Protein AF-A0A353HRH3-F1 (afdb_monomer_lite)

Secondary structure (DSSP, 8-state):
-PPPPPHHHHHHH-GGGGGG--HHHHHHHHHHHHHTT-HHHHHHHHHHTT-GGGS-HHHHHHHHHHHHHHHHHHHHHHHHHHHHHHHHHHTTPPP---HHHHHHHHT-

Radius of gyration: 18.02 Å; chains: 1; bounding box: 36×23×62 Å

Foldseek 3Di:
DDDDDQLQVCCVVPVVCQLVDDPVSLVRNLVVCVVVLCLLVSLVSCVVVVCLVSHDPVSNVSSVVSVVVVVVVLVVLVVVLVVVCVVVVVVVHDDDDDDPSVCSVVVD

pLDDT: mean 93.84, std 6.93, range [45.84, 97.88]

Sequence (108 aa):
MTAPLPSLLRALREPGAMARFDEREWDLLLRQALAANLAATLGLLAEEAGILAALPQRVQRRLGWARTVWERHLRAVAFELKQIKLALAEAGVPLILLKGGAYASAGL

Structure (mmCIF, N/CA/C/O backbone):
data_AF-A0A353HRH3-F1
#
_entry.id   AF-A0A353HRH3-F1
#
loop_
_atom_site.group_PDB
_atom_site.id
_atom_site.type_symbol
_atom_site.label_atom_id
_atom_site.label_alt_id
_atom_site.label_comp_id
_atom_site.label_asym_id
_atom_site.label_entity_id
_atom_site.label_seq_id
_atom_site.pdbx_PDB_ins_code
_atom_site.Cartn_x
_atom_site.Cartn_y
_atom_site.Cartn_z
_atom_site.occupancy
_atom_site.B_iso_or_equiv
_atom_site.auth_seq_id
_atom_site.auth_comp_id
_atom_site.auth_asym_id
_atom_site.auth_atom_id
_atom_site.pdbx_PDB_model_num
ATOM 1 N N . MET A 1 1 ? -10.059 9.299 -32.667 1.00 45.84 1 MET A N 1
ATOM 2 C CA . MET A 1 1 ? -8.802 8.731 -32.131 1.00 45.84 1 MET A CA 1
ATOM 3 C C . MET A 1 1 ? -8.845 8.872 -30.619 1.00 45.84 1 MET A C 1
ATOM 5 O O . MET A 1 1 ? -8.847 9.994 -30.134 1.00 45.84 1 MET A O 1
ATOM 9 N N . THR A 1 2 ? -8.998 7.779 -29.875 1.00 60.28 2 THR A N 1
ATOM 10 C CA . THR A 1 2 ? -8.948 7.795 -28.404 1.00 60.28 2 THR A CA 1
ATOM 11 C C . THR A 1 2 ? -7.513 8.066 -27.960 1.00 60.28 2 THR A C 1
ATOM 13 O O . THR A 1 2 ? -6.590 7.398 -28.421 1.00 60.28 2 THR A O 1
ATOM 16 N N . ALA A 1 3 ? -7.310 9.070 -27.105 1.00 69.75 3 ALA A N 1
ATOM 17 C CA . ALA A 1 3 ? -5.994 9.348 -26.538 1.00 69.75 3 ALA A CA 1
ATOM 18 C C . ALA A 1 3 ? -5.494 8.128 -25.734 1.00 69.75 3 ALA A C 1
ATOM 20 O O . ALA A 1 3 ? -6.312 7.436 -25.115 1.00 69.75 3 ALA A O 1
ATOM 21 N N . PRO A 1 4 ? -4.179 7.843 -25.729 1.00 75.88 4 PRO A N 1
ATOM 22 C CA . PRO A 1 4 ? -3.638 6.760 -24.921 1.00 75.88 4 PRO A CA 1
ATOM 23 C C . PRO A 1 4 ? -3.928 7.012 -23.437 1.00 75.88 4 PRO A C 1
ATOM 25 O O . PRO A 1 4 ? -3.876 8.147 -22.960 1.00 75.88 4 PRO A O 1
ATOM 28 N N . LEU A 1 5 ? -4.240 5.940 -22.704 1.00 83.06 5 LEU A N 1
ATOM 29 C CA . LEU A 1 5 ? -4.494 6.019 -21.267 1.00 83.06 5 LEU A CA 1
ATOM 30 C C . LEU A 1 5 ? -3.267 6.599 -20.530 1.00 83.06 5 LEU A C 1
ATOM 32 O O . LEU A 1 5 ? -2.139 6.208 -20.848 1.00 83.06 5 LEU A O 1
ATOM 36 N N . PRO A 1 6 ? -3.467 7.465 -19.517 1.00 89.38 6 PRO A N 1
ATOM 37 C CA . PRO A 1 6 ? -2.397 7.931 -18.635 1.00 89.38 6 PRO A CA 1
ATOM 38 C C . PRO A 1 6 ? -1.575 6.773 -18.049 1.00 89.38 6 PRO A C 1
ATOM 40 O O . PRO A 1 6 ? -2.127 5.707 -17.759 1.00 89.38 6 PRO A O 1
ATOM 43 N N . SER A 1 7 ? -0.272 6.983 -17.831 1.00 91.88 7 SER A N 1
ATOM 44 C CA . SER A 1 7 ? 0.658 5.940 -17.361 1.00 91.88 7 SER A CA 1
ATOM 45 C C . SER A 1 7 ? 0.217 5.299 -16.043 1.00 91.88 7 SER A C 1
ATOM 47 O O . SER A 1 7 ? 0.290 4.079 -15.918 1.00 91.88 7 SER A O 1
ATOM 49 N N . LEU A 1 8 ? -0.336 6.079 -15.105 1.00 94.69 8 LEU A N 1
ATOM 50 C CA . LEU A 1 8 ? -0.916 5.551 -13.866 1.00 94.69 8 LEU A CA 1
ATOM 51 C C . LEU A 1 8 ? -2.085 4.591 -14.119 1.00 94.69 8 LEU A C 1
ATOM 53 O O . LEU A 1 8 ? -2.104 3.496 -13.569 1.00 94.69 8 LEU A O 1
ATOM 57 N N . LEU A 1 9 ? -3.038 4.957 -14.981 1.00 94.38 9 LEU A N 1
ATOM 58 C CA . LEU A 1 9 ? -4.178 4.084 -15.283 1.00 94.38 9 LEU A CA 1
ATOM 59 C C . LEU A 1 9 ? -3.742 2.819 -16.028 1.00 94.38 9 LEU A C 1
ATOM 61 O O . LEU A 1 9 ? -4.289 1.747 -15.784 1.00 94.38 9 LEU A O 1
ATOM 65 N N . ARG A 1 10 ? -2.733 2.920 -16.902 1.00 94.56 10 ARG A N 1
ATOM 66 C CA . ARG A 1 10 ? -2.125 1.748 -17.549 1.00 94.56 10 ARG A CA 1
ATOM 67 C C . ARG A 1 10 ? -1.478 0.820 -16.526 1.00 94.56 10 ARG A C 1
ATOM 69 O O . ARG A 1 10 ? -1.759 -0.369 -16.566 1.00 94.56 10 ARG A O 1
ATOM 76 N N . ALA A 1 11 ? -0.682 1.360 -15.605 1.00 95.94 11 ALA A N 1
ATOM 77 C CA . ALA A 1 11 ? -0.009 0.582 -14.567 1.00 95.94 11 ALA A CA 1
ATOM 78 C C . ALA A 1 11 ? -0.994 -0.109 -13.609 1.00 95.94 11 ALA A C 1
ATOM 80 O O . ALA A 1 11 ? -0.763 -1.245 -13.217 1.00 95.94 11 ALA A O 1
ATOM 81 N N . LEU A 1 12 ? -2.111 0.542 -13.265 1.00 95.94 12 LEU A N 1
ATOM 82 C CA . LEU A 1 12 ? -3.146 -0.054 -12.412 1.00 95.94 12 LEU A CA 1
ATOM 83 C C . LEU A 1 12 ? -3.972 -1.124 -13.137 1.00 95.94 12 LEU A C 1
ATOM 85 O O . LEU A 1 12 ? -4.378 -2.103 -12.522 1.00 95.94 12 LEU A O 1
ATOM 89 N N . ARG A 1 13 ? -4.240 -0.943 -14.437 1.00 95.75 13 ARG A N 1
ATOM 90 C CA . ARG A 1 13 ? -5.051 -1.884 -15.226 1.00 95.75 13 ARG A CA 1
ATOM 91 C C . ARG A 1 1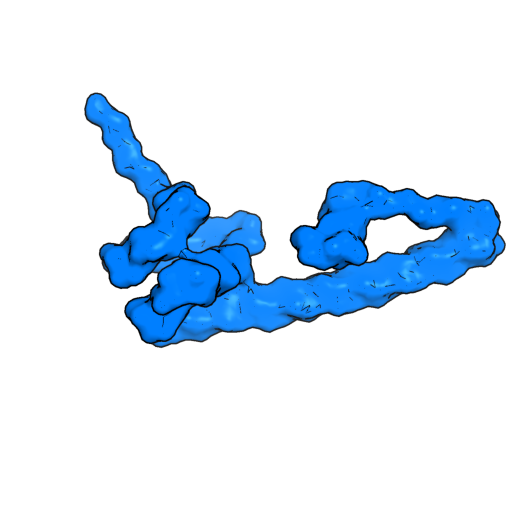3 ? -4.256 -3.096 -15.711 1.00 95.75 13 ARG A C 1
ATOM 93 O O . ARG A 1 13 ? -4.805 -4.185 -15.808 1.00 95.75 13 ARG A O 1
ATOM 100 N N . GLU A 1 14 ? -2.990 -2.893 -16.061 1.00 96.06 14 GLU A N 1
ATOM 101 C CA . GLU A 1 14 ? -2.078 -3.922 -16.560 1.00 96.06 14 GLU A CA 1
ATOM 102 C C . GLU A 1 14 ? -0.696 -3.711 -15.916 1.00 96.06 14 GLU A C 1
ATOM 104 O O . GLU A 1 14 ? 0.181 -3.092 -16.527 1.00 96.06 14 GLU A O 1
ATOM 109 N N . PRO A 1 15 ? -0.467 -4.211 -14.685 1.00 97.00 15 PRO A N 1
ATOM 110 C CA . PRO A 1 15 ? 0.794 -4.000 -13.970 1.00 97.00 15 PRO A CA 1
ATOM 111 C C . PRO A 1 15 ? 2.029 -4.428 -14.766 1.00 97.00 15 PRO A C 1
ATOM 113 O O . PRO A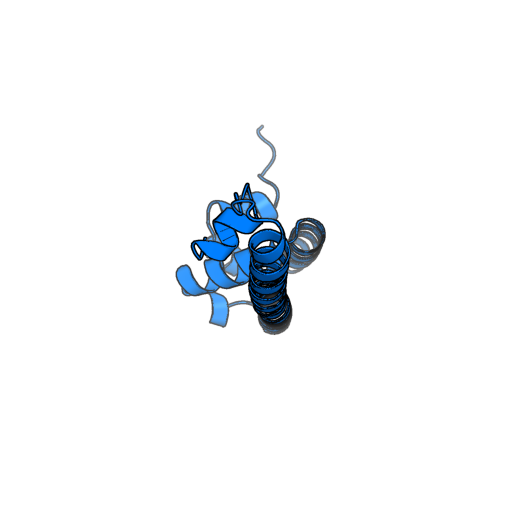 1 15 ? 3.032 -3.717 -14.774 1.00 97.00 15 PRO A O 1
ATOM 116 N N . GLY A 1 16 ? 1.925 -5.517 -15.538 1.00 96.56 16 GLY A N 1
ATOM 117 C CA . GLY A 1 16 ? 2.970 -5.995 -16.451 1.00 96.56 16 GLY A CA 1
ATOM 118 C C . GLY A 1 16 ? 3.452 -4.952 -17.471 1.00 96.56 16 GLY A C 1
ATOM 119 O O . GLY A 1 16 ? 4.596 -5.000 -17.921 1.00 96.56 16 GLY A O 1
ATOM 120 N N . ALA A 1 17 ? 2.624 -3.958 -17.816 1.00 95.38 17 ALA A N 1
ATOM 121 C CA . ALA A 1 17 ? 3.014 -2.881 -18.720 1.00 95.38 17 ALA A CA 1
ATOM 122 C C . ALA A 1 17 ? 4.133 -1.996 -18.154 1.00 95.38 17 ALA A C 1
ATOM 124 O O . ALA A 1 17 ? 4.895 -1.443 -18.946 1.00 95.38 17 ALA A O 1
ATOM 125 N N . MET A 1 18 ? 4.284 -1.909 -16.825 1.00 96.81 18 MET A N 1
ATOM 126 C CA . MET A 1 18 ? 5.342 -1.121 -16.181 1.00 96.81 18 MET A CA 1
ATOM 127 C C . MET A 1 18 ? 6.751 -1.560 -16.609 1.00 96.81 18 MET A C 1
ATOM 129 O O . MET A 1 18 ? 7.642 -0.722 -16.719 1.00 96.81 18 MET A O 1
ATOM 133 N N . ALA A 1 19 ? 6.957 -2.844 -16.925 1.00 95.81 19 ALA A N 1
ATOM 134 C CA . ALA A 1 19 ? 8.247 -3.351 -17.405 1.00 95.81 19 ALA A CA 1
ATOM 135 C C . ALA A 1 19 ? 8.678 -2.747 -18.758 1.00 95.81 19 ALA A C 1
ATOM 137 O O . ALA A 1 19 ? 9.852 -2.797 -19.111 1.00 95.81 19 ALA A O 1
ATOM 138 N N . ARG A 1 20 ? 7.732 -2.173 -19.513 1.00 94.50 20 ARG A N 1
ATOM 139 C CA . ARG A 1 20 ? 7.956 -1.556 -20.829 1.00 94.50 20 ARG A CA 1
ATOM 140 C C . ARG A 1 20 ? 8.013 -0.027 -20.774 1.00 94.50 20 ARG A C 1
ATOM 142 O O . ARG A 1 20 ? 8.149 0.589 -21.825 1.00 94.50 20 ARG A O 1
ATOM 149 N N . PHE A 1 21 ? 7.853 0.579 -19.595 1.00 95.69 21 PHE A N 1
ATOM 150 C CA . PHE A 1 21 ? 7.805 2.035 -19.471 1.00 95.69 21 PHE A CA 1
ATOM 151 C C . PHE A 1 21 ? 9.181 2.652 -19.713 1.00 95.69 21 PHE A C 1
ATOM 153 O O . PHE A 1 21 ? 10.179 2.204 -19.141 1.00 95.69 21 PHE A O 1
ATOM 160 N N . ASP A 1 22 ? 9.212 3.709 -20.520 1.00 94.75 22 ASP A N 1
ATOM 161 C CA . ASP A 1 22 ? 10.410 4.519 -20.714 1.00 94.75 22 ASP A CA 1
ATOM 162 C C . ASP A 1 22 ? 10.679 5.455 -19.516 1.00 94.75 22 ASP A C 1
ATOM 164 O O . ASP A 1 22 ? 9.954 5.487 -18.515 1.00 94.75 22 ASP A O 1
ATOM 168 N N . GLU A 1 23 ? 11.762 6.232 -19.586 1.00 93.88 23 GLU A N 1
ATOM 169 C CA . GLU A 1 23 ? 12.141 7.133 -18.494 1.00 93.88 23 GLU A CA 1
ATOM 170 C C . GLU A 1 23 ? 11.106 8.228 -18.215 1.00 93.88 23 GLU A C 1
ATOM 172 O O . GLU A 1 23 ? 10.900 8.592 -17.054 1.00 93.88 23 GLU A O 1
ATOM 177 N N . ARG A 1 24 ? 10.443 8.735 -19.259 1.00 93.50 24 ARG A N 1
ATOM 178 C CA . ARG A 1 24 ? 9.450 9.808 -19.161 1.00 93.50 24 ARG A CA 1
ATOM 179 C C . ARG A 1 24 ? 8.147 9.283 -18.568 1.00 93.50 24 ARG A C 1
ATOM 181 O O . ARG A 1 24 ? 7.529 9.959 -17.744 1.00 93.50 24 ARG A O 1
ATOM 188 N N . GLU A 1 25 ? 7.736 8.084 -18.963 1.00 95.50 25 GLU A N 1
ATOM 189 C CA . GLU A 1 25 ? 6.588 7.384 -18.399 1.00 95.50 25 GLU A CA 1
ATOM 190 C C . GLU A 1 25 ? 6.811 7.070 -16.919 1.00 95.50 25 GLU A C 1
ATOM 192 O O . GLU A 1 25 ? 5.905 7.303 -16.117 1.00 95.50 25 GLU A O 1
ATOM 197 N N . TRP A 1 26 ? 8.014 6.621 -16.541 1.00 95.81 26 TRP A N 1
ATOM 198 C CA . TRP A 1 26 ? 8.382 6.394 -15.141 1.00 95.81 26 TRP A CA 1
ATOM 199 C C . TRP A 1 26 ? 8.391 7.673 -14.308 1.00 95.81 26 TRP A C 1
ATOM 201 O O . TRP A 1 26 ? 7.863 7.672 -13.195 1.00 95.81 26 TRP A O 1
ATOM 211 N N . ASP A 1 27 ? 8.964 8.759 -14.827 1.00 94.19 27 ASP A N 1
ATOM 212 C CA . ASP A 1 27 ? 8.970 10.048 -14.135 1.00 94.19 27 ASP A CA 1
ATOM 213 C C . ASP A 1 27 ? 7.541 10.548 -13.866 1.00 94.19 27 ASP A C 1
ATOM 215 O O . ASP A 1 27 ? 7.202 10.918 -12.737 1.00 94.19 27 ASP A O 1
ATOM 219 N N . LEU A 1 28 ? 6.665 10.493 -14.874 1.00 94.12 28 LEU A N 1
ATOM 220 C CA . LEU A 1 28 ? 5.268 10.888 -14.711 1.00 94.12 28 LEU A CA 1
ATOM 221 C C . LEU A 1 28 ? 4.511 9.945 -13.765 1.00 94.12 28 LEU A C 1
ATOM 223 O O . LEU A 1 28 ? 3.812 10.420 -12.868 1.00 94.12 28 LEU A O 1
ATOM 227 N N . LEU A 1 29 ? 4.668 8.627 -13.936 1.00 96.25 29 LEU A N 1
ATOM 228 C CA . LEU A 1 29 ? 4.001 7.615 -13.116 1.00 96.25 29 LEU A CA 1
ATOM 229 C C . LEU A 1 29 ? 4.348 7.795 -11.638 1.00 96.25 29 LEU A C 1
ATOM 231 O O . LEU A 1 29 ? 3.449 7.837 -10.804 1.00 96.25 29 LEU A O 1
ATOM 235 N N . LEU A 1 30 ? 5.636 7.923 -11.305 1.00 95.25 30 LEU A N 1
ATOM 236 C CA . LEU A 1 30 ? 6.069 8.054 -9.916 1.00 95.25 30 LEU A CA 1
ATOM 237 C C . LEU A 1 30 ? 5.525 9.333 -9.282 1.00 95.25 30 LEU A C 1
ATOM 239 O O . LEU A 1 30 ? 5.042 9.283 -8.153 1.00 95.25 30 LEU A O 1
ATOM 243 N N . ARG A 1 31 ? 5.542 10.465 -9.997 1.00 94.31 31 ARG A N 1
ATOM 244 C CA . ARG A 1 31 ? 4.966 11.722 -9.495 1.00 94.31 31 ARG A CA 1
ATOM 245 C C . ARG A 1 31 ? 3.467 11.594 -9.229 1.00 94.31 31 ARG A C 1
ATOM 247 O O . ARG A 1 31 ? 3.009 11.977 -8.154 1.00 94.31 31 ARG A O 1
ATOM 254 N N . GLN A 1 32 ? 2.720 11.011 -10.166 1.00 95.12 32 GLN A N 1
ATOM 255 C CA . GLN A 1 32 ? 1.280 10.786 -10.015 1.00 95.12 32 GLN A CA 1
ATOM 256 C C . GLN A 1 32 ? 0.970 9.822 -8.865 1.00 95.12 32 GLN A C 1
ATOM 258 O O . GLN A 1 32 ? 0.107 10.104 -8.037 1.00 95.12 32 GLN A O 1
ATOM 263 N N . ALA A 1 33 ? 1.701 8.712 -8.774 1.00 95.69 33 ALA A N 1
ATOM 264 C CA . ALA A 1 33 ? 1.500 7.705 -7.743 1.00 95.69 33 ALA A CA 1
ATOM 265 C C . ALA A 1 33 ? 1.818 8.238 -6.344 1.00 95.69 33 ALA A C 1
ATOM 267 O O . ALA A 1 33 ? 1.108 7.923 -5.396 1.00 95.69 33 ALA A O 1
ATOM 268 N N . LEU A 1 34 ? 2.853 9.067 -6.195 1.00 92.25 34 LEU A N 1
ATOM 269 C CA . LEU A 1 34 ? 3.161 9.713 -4.919 1.00 92.25 34 LEU A CA 1
ATOM 270 C C . LEU A 1 34 ? 2.074 10.711 -4.518 1.00 92.25 34 LEU A C 1
ATOM 272 O O . LEU A 1 34 ? 1.614 10.669 -3.383 1.00 92.25 34 LEU A O 1
ATOM 276 N N . ALA A 1 35 ? 1.639 11.572 -5.443 1.00 93.88 35 ALA A N 1
ATOM 277 C CA . ALA A 1 35 ? 0.593 12.559 -5.172 1.00 93.88 35 ALA A CA 1
ATOM 278 C C . ALA A 1 35 ? -0.751 11.907 -4.801 1.00 93.88 35 ALA A C 1
ATOM 280 O O . ALA A 1 35 ? -1.507 12.459 -4.008 1.00 93.88 35 ALA A O 1
ATOM 281 N N . ALA A 1 36 ? -1.030 10.723 -5.351 1.00 93.94 36 ALA A N 1
ATOM 282 C CA . ALA A 1 36 ? -2.243 9.957 -5.088 1.00 93.94 36 ALA A CA 1
ATOM 283 C C . ALA A 1 36 ? -2.105 8.912 -3.960 1.00 93.94 36 ALA A C 1
ATOM 285 O O . ALA A 1 36 ? -3.055 8.176 -3.717 1.00 93.94 36 ALA A O 1
ATOM 286 N N . ASN A 1 37 ? -0.951 8.811 -3.286 1.00 92.56 37 ASN A N 1
ATOM 287 C CA . ASN A 1 37 ? -0.645 7.758 -2.299 1.00 92.56 37 ASN A CA 1
ATOM 288 C C . ASN A 1 37 ? -0.758 6.311 -2.831 1.00 92.56 37 ASN A C 1
ATOM 290 O O . ASN A 1 37 ? -1.007 5.378 -2.076 1.00 92.56 37 ASN A O 1
ATOM 294 N N . LEU A 1 38 ? -0.519 6.106 -4.127 1.00 95.94 38 LEU A N 1
ATOM 295 C CA . LEU A 1 38 ? -0.576 4.804 -4.803 1.00 95.94 38 LEU A CA 1
ATOM 296 C C . LEU A 1 38 ? 0.802 4.171 -5.039 1.00 95.94 38 LEU A C 1
ATOM 298 O O . LEU A 1 38 ? 0.894 3.090 -5.610 1.00 95.94 38 LEU A O 1
ATOM 302 N N . ALA A 1 39 ? 1.897 4.811 -4.623 1.00 96.75 39 ALA A N 1
ATOM 303 C CA . ALA A 1 39 ? 3.241 4.281 -4.869 1.00 96.75 39 ALA A CA 1
ATOM 304 C C . ALA A 1 39 ? 3.484 2.917 -4.187 1.00 96.75 39 ALA A C 1
ATOM 306 O O . ALA A 1 39 ? 4.100 2.043 -4.790 1.00 96.75 39 ALA A O 1
ATOM 307 N N . ALA A 1 40 ? 2.966 2.703 -2.972 1.00 95.81 40 ALA A N 1
ATOM 308 C CA . ALA A 1 40 ? 3.034 1.395 -2.315 1.00 95.81 40 ALA A CA 1
ATOM 309 C C . ALA A 1 40 ? 2.197 0.346 -3.069 1.00 95.81 40 ALA A C 1
ATOM 311 O O . ALA A 1 40 ? 2.674 -0.761 -3.302 1.00 95.81 40 ALA A O 1
ATOM 312 N N . THR A 1 41 ? 1.001 0.725 -3.534 1.00 96.00 41 THR 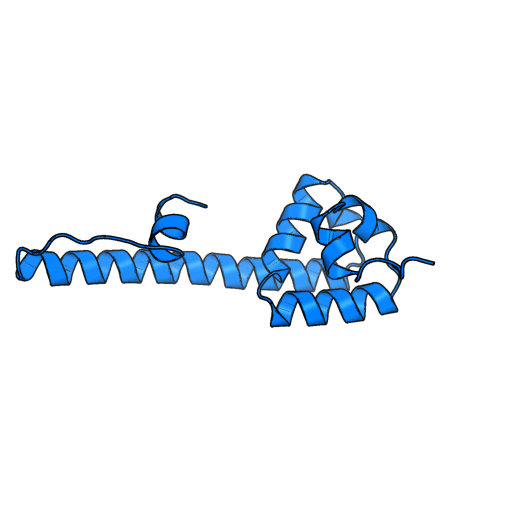A N 1
ATOM 313 C CA . THR A 1 41 ? 0.130 -0.119 -4.368 1.00 96.00 41 THR A CA 1
ATOM 314 C C . THR A 1 41 ? 0.828 -0.552 -5.653 1.00 96.00 41 THR A C 1
ATOM 316 O O . THR A 1 41 ? 0.796 -1.727 -5.992 1.00 96.00 41 THR A O 1
ATOM 319 N N . LEU A 1 42 ? 1.515 0.358 -6.349 1.00 97.50 42 LEU A N 1
ATOM 320 C CA . LEU A 1 42 ? 2.283 0.003 -7.547 1.00 97.50 42 LEU A CA 1
ATOM 321 C C . LEU A 1 42 ? 3.430 -0.967 -7.241 1.00 97.50 42 LEU A C 1
ATOM 323 O O . LEU A 1 42 ? 3.711 -1.840 -8.056 1.00 97.50 42 LEU A O 1
ATOM 327 N N . GLY A 1 43 ? 4.075 -0.829 -6.079 1.00 97.19 43 GLY A N 1
ATOM 328 C CA . GLY A 1 43 ? 5.073 -1.787 -5.600 1.00 97.19 43 GLY A CA 1
ATOM 329 C C . GLY A 1 43 ? 4.492 -3.191 -5.450 1.00 97.19 43 GLY A C 1
ATOM 330 O O . GLY A 1 43 ? 5.028 -4.129 -6.030 1.00 97.19 43 GLY A O 1
ATOM 331 N N . LEU A 1 44 ? 3.358 -3.312 -4.754 1.00 96.06 44 LEU A N 1
ATOM 332 C CA . LEU A 1 44 ? 2.653 -4.584 -4.564 1.00 96.06 44 LEU A CA 1
ATOM 333 C C . LEU A 1 44 ? 2.200 -5.192 -5.897 1.00 96.06 44 LEU A C 1
ATOM 335 O O . LEU A 1 44 ? 2.490 -6.350 -6.169 1.00 96.06 44 LEU A O 1
ATOM 339 N N . LEU A 1 45 ? 1.593 -4.395 -6.779 1.00 97.50 45 LEU A N 1
ATOM 340 C CA . LEU A 1 45 ? 1.171 -4.860 -8.103 1.00 97.50 45 LEU A CA 1
ATOM 341 C C . LEU A 1 45 ? 2.355 -5.325 -8.967 1.00 97.50 45 LEU A C 1
ATOM 343 O O . LEU A 1 45 ? 2.222 -6.264 -9.749 1.00 97.50 45 LEU A O 1
ATOM 347 N N . ALA A 1 46 ? 3.521 -4.683 -8.846 1.00 9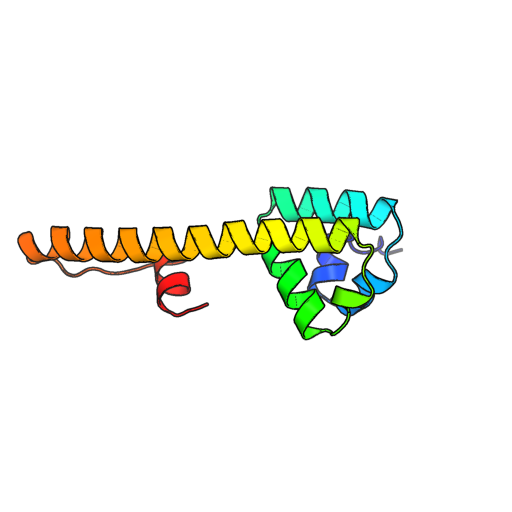7.56 46 ALA A N 1
ATOM 348 C CA . ALA A 1 46 ? 4.734 -5.114 -9.539 1.00 97.56 46 ALA A CA 1
ATOM 349 C C . ALA A 1 46 ? 5.295 -6.432 -8.977 1.00 97.56 46 ALA A C 1
ATOM 351 O O . ALA A 1 46 ? 5.835 -7.232 -9.745 1.00 97.56 46 ALA A O 1
ATOM 352 N N . GLU A 1 47 ? 5.184 -6.655 -7.664 1.00 97.31 47 GLU A N 1
ATOM 353 C CA . GLU A 1 47 ? 5.529 -7.925 -7.010 1.00 97.31 47 GLU A CA 1
ATOM 354 C C . GLU A 1 47 ? 4.585 -9.046 -7.456 1.00 97.31 47 GLU A C 1
ATOM 356 O O . GLU A 1 47 ? 5.054 -10.082 -7.921 1.00 97.31 47 GLU A O 1
ATOM 361 N N . GLU A 1 48 ? 3.271 -8.815 -7.398 1.00 96.88 48 GLU A N 1
ATOM 362 C CA . GLU A 1 48 ? 2.233 -9.774 -7.804 1.00 96.88 48 GLU A CA 1
ATOM 363 C C . GLU A 1 48 ? 2.331 -10.149 -9.286 1.00 96.88 48 GLU A C 1
ATOM 365 O O . GLU A 1 48 ? 2.166 -11.311 -9.652 1.00 96.88 48 GLU A O 1
ATOM 370 N N . ALA A 1 49 ? 2.657 -9.183 -10.146 1.00 97.31 49 ALA A N 1
ATOM 371 C CA . ALA A 1 49 ? 2.894 -9.430 -11.565 1.00 97.31 49 ALA A CA 1
ATOM 372 C C . ALA A 1 49 ? 4.279 -10.037 -11.865 1.00 97.31 49 ALA A C 1
ATOM 374 O O . ALA A 1 49 ? 4.588 -10.288 -13.029 1.00 97.31 49 ALA A O 1
ATOM 375 N N . GLY A 1 50 ? 5.132 -10.249 -10.855 1.00 97.75 50 GLY A N 1
ATOM 376 C CA . GLY A 1 50 ? 6.457 -10.857 -11.011 1.00 97.75 50 GLY A CA 1
ATOM 377 C C . GLY A 1 50 ? 7.482 -9.987 -11.748 1.00 97.75 50 GLY A C 1
ATOM 378 O O . GLY A 1 50 ? 8.507 -10.495 -12.198 1.00 97.75 50 GLY A O 1
ATOM 379 N N . ILE A 1 51 ? 7.233 -8.681 -11.886 1.00 97.88 51 ILE A N 1
ATOM 380 C CA . ILE A 1 51 ? 8.086 -7.768 -12.664 1.00 97.88 51 ILE A CA 1
ATOM 381 C C . ILE A 1 51 ? 8.955 -6.849 -11.806 1.00 97.88 51 ILE A C 1
ATOM 383 O O . ILE A 1 51 ? 9.789 -6.141 -12.365 1.00 97.88 51 ILE A O 1
ATOM 387 N N . LEU A 1 52 ? 8.791 -6.832 -10.475 1.00 97.25 52 LEU A N 1
ATOM 388 C CA . LEU A 1 52 ? 9.506 -5.893 -9.598 1.00 97.25 52 LEU A CA 1
ATOM 389 C C . LEU A 1 52 ? 11.025 -5.907 -9.846 1.00 97.25 52 LEU A C 1
ATOM 391 O O . LEU A 1 52 ? 11.633 -4.848 -9.998 1.00 97.25 52 LEU A O 1
ATOM 395 N N . ALA A 1 53 ? 11.624 -7.095 -9.949 1.00 96.56 53 ALA A N 1
ATOM 396 C CA . ALA A 1 53 ? 13.061 -7.255 -10.177 1.00 96.56 53 ALA A CA 1
ATOM 397 C C . ALA A 1 53 ? 13.523 -6.771 -11.566 1.00 96.56 53 ALA A C 1
ATOM 399 O O . ALA A 1 53 ? 14.687 -6.410 -11.728 1.00 96.56 53 ALA A O 1
ATOM 400 N N . ALA A 1 54 ? 12.620 -6.730 -12.551 1.00 95.50 54 ALA A N 1
ATOM 401 C CA . ALA A 1 54 ? 12.894 -6.248 -13.904 1.00 95.50 54 ALA A CA 1
ATOM 402 C C . ALA A 1 54 ? 12.780 -4.718 -14.032 1.00 95.50 54 ALA A C 1
ATOM 404 O O . ALA A 1 54 ? 13.204 -4.149 -15.038 1.00 95.50 54 ALA A O 1
ATOM 405 N N . LEU A 1 55 ? 12.215 -4.033 -13.032 1.00 96.69 55 LEU A N 1
ATOM 406 C CA . LEU A 1 55 ? 12.087 -2.577 -13.059 1.00 96.69 55 LEU A CA 1
ATOM 407 C C . LEU A 1 55 ? 13.452 -1.891 -12.890 1.00 96.69 55 LEU A C 1
ATOM 409 O O . LEU A 1 55 ? 14.345 -2.443 -12.246 1.00 96.69 55 LEU A O 1
ATOM 413 N N . PRO A 1 56 ? 13.629 -0.643 -13.360 1.00 96.88 56 PRO A N 1
ATOM 414 C CA . PRO A 1 56 ? 14.854 0.105 -13.102 1.00 96.88 56 PRO A CA 1
ATOM 415 C C . PRO A 1 56 ? 15.149 0.211 -11.598 1.00 96.88 56 PRO A C 1
ATOM 417 O O . PRO A 1 56 ? 14.263 0.517 -10.800 1.00 96.88 56 PRO A O 1
ATOM 420 N N . GLN A 1 57 ? 16.409 0.049 -11.189 1.00 96.12 57 GLN A N 1
ATOM 421 C CA . GLN A 1 57 ? 16.790 0.014 -9.768 1.00 96.12 57 GLN A CA 1
ATOM 422 C C . GLN A 1 57 ? 16.328 1.261 -8.979 1.00 96.12 57 GLN A C 1
ATOM 424 O O . GLN A 1 57 ? 15.956 1.171 -7.809 1.00 96.12 57 GLN A O 1
ATOM 429 N N . ARG A 1 58 ? 16.305 2.441 -9.622 1.00 94.94 58 ARG A N 1
ATOM 430 C CA . ARG A 1 58 ? 15.782 3.686 -9.023 1.00 94.94 58 ARG A CA 1
ATOM 431 C C . ARG A 1 58 ? 14.293 3.593 -8.673 1.00 94.94 58 ARG A C 1
ATOM 433 O O . ARG A 1 58 ? 13.877 4.104 -7.637 1.00 94.94 58 ARG A O 1
ATOM 440 N N . VAL A 1 59 ? 13.517 2.927 -9.525 1.00 96.44 59 VAL A N 1
ATOM 441 C CA . VAL A 1 59 ? 12.078 2.712 -9.357 1.00 96.44 59 VAL A CA 1
ATOM 442 C C . VAL A 1 59 ? 11.853 1.731 -8.218 1.00 96.44 59 VAL A C 1
ATOM 444 O O . VAL A 1 59 ? 11.115 2.056 -7.294 1.00 96.44 59 VAL A O 1
ATOM 447 N N . GLN A 1 60 ? 12.563 0.597 -8.221 1.00 97.31 60 GLN A N 1
ATOM 448 C CA . GLN A 1 60 ? 12.494 -0.393 -7.142 1.00 97.31 60 GLN A CA 1
ATOM 449 C C . GLN A 1 60 ? 12.733 0.254 -5.771 1.00 97.31 60 GLN A C 1
ATOM 451 O O . GLN A 1 60 ? 11.925 0.095 -4.859 1.00 97.31 60 GLN A O 1
ATOM 456 N N . ARG A 1 61 ? 13.789 1.074 -5.640 1.00 96.50 61 ARG A N 1
ATOM 457 C CA . ARG A 1 61 ? 14.066 1.819 -4.399 1.00 96.50 61 ARG A CA 1
ATOM 458 C C . ARG A 1 61 ? 12.915 2.740 -4.003 1.00 96.50 61 ARG A C 1
ATOM 460 O O . ARG A 1 61 ? 12.536 2.774 -2.835 1.00 96.50 61 ARG A O 1
ATOM 467 N N . ARG A 1 62 ? 12.355 3.489 -4.958 1.00 95.19 62 ARG A N 1
ATOM 468 C CA . ARG A 1 62 ? 11.269 4.438 -4.681 1.00 95.19 62 ARG A CA 1
ATOM 469 C C . ARG A 1 62 ? 9.995 3.731 -4.215 1.00 95.19 62 ARG A C 1
ATOM 471 O O . ARG A 1 62 ? 9.372 4.201 -3.264 1.00 95.19 62 ARG A O 1
ATOM 478 N N . LEU A 1 63 ? 9.635 2.619 -4.854 1.00 95.94 63 LEU A N 1
ATOM 479 C CA . LEU A 1 63 ? 8.493 1.787 -4.465 1.00 95.94 63 LEU A CA 1
ATOM 480 C C . LEU A 1 63 ? 8.730 1.135 -3.095 1.00 95.94 63 LEU A C 1
ATOM 482 O O . LEU A 1 63 ? 7.845 1.165 -2.244 1.00 95.94 63 LEU A O 1
ATOM 486 N N . GLY A 1 64 ? 9.951 0.657 -2.833 1.00 96.38 64 GLY A N 1
ATOM 487 C CA . GLY A 1 64 ? 10.348 0.123 -1.529 1.00 96.38 64 GLY A CA 1
ATOM 488 C C . GLY A 1 64 ? 10.198 1.141 -0.395 1.00 96.38 64 GLY A C 1
ATOM 489 O O . GLY A 1 64 ? 9.623 0.829 0.644 1.00 96.38 64 GLY A O 1
ATOM 490 N N . TRP A 1 65 ? 10.621 2.393 -0.599 1.00 96.12 65 TRP A N 1
ATOM 491 C CA . TRP A 1 65 ? 10.402 3.454 0.393 1.00 96.12 65 TRP A CA 1
ATOM 492 C C . TRP A 1 65 ? 8.920 3.739 0.629 1.00 96.12 65 TRP A C 1
ATOM 494 O O . TRP A 1 65 ? 8.505 3.912 1.774 1.00 96.12 65 TRP A O 1
ATOM 504 N N . ALA A 1 66 ? 8.111 3.764 -0.434 1.00 95.62 66 ALA A N 1
ATOM 505 C CA . ALA A 1 66 ? 6.669 3.941 -0.302 1.00 95.62 66 ALA A CA 1
ATOM 506 C C . ALA A 1 66 ? 6.036 2.804 0.514 1.00 95.62 66 ALA A C 1
ATOM 508 O O . ALA A 1 66 ? 5.201 3.070 1.379 1.00 95.62 66 ALA A O 1
ATOM 509 N N . ARG A 1 67 ? 6.488 1.560 0.311 1.00 94.56 67 ARG A N 1
ATOM 510 C CA . ARG A 1 67 ? 6.074 0.404 1.113 1.00 94.56 67 ARG A CA 1
ATOM 511 C C . ARG A 1 67 ? 6.441 0.564 2.589 1.00 94.56 67 ARG A C 1
ATOM 513 O O . ARG A 1 67 ? 5.567 0.416 3.436 1.00 94.56 67 ARG A O 1
ATOM 520 N N . THR A 1 68 ? 7.675 0.954 2.918 1.00 95.88 68 THR A N 1
ATOM 521 C CA . THR A 1 68 ? 8.074 1.204 4.318 1.00 95.88 68 THR A CA 1
ATOM 522 C C . THR A 1 68 ? 7.195 2.265 4.990 1.00 95.88 68 THR A C 1
ATOM 524 O O . THR A 1 68 ? 6.809 2.118 6.153 1.00 95.88 68 THR A O 1
ATOM 527 N N . VAL A 1 69 ? 6.864 3.342 4.270 1.00 94.75 69 VAL A N 1
ATOM 528 C CA . VAL A 1 69 ? 5.978 4.401 4.778 1.00 94.75 69 VAL A CA 1
ATOM 529 C C . VAL A 1 69 ? 4.562 3.870 5.006 1.00 94.75 69 VAL A C 1
ATOM 531 O O . VAL A 1 69 ? 3.985 4.131 6.062 1.00 94.75 69 VAL A O 1
ATOM 534 N N . TRP A 1 70 ? 4.027 3.092 4.064 1.00 93.00 70 TRP A N 1
ATOM 535 C CA . TRP A 1 70 ? 2.715 2.458 4.188 1.00 93.00 70 TRP A CA 1
ATOM 536 C C . TRP A 1 70 ? 2.634 1.514 5.395 1.00 93.00 70 TRP A C 1
ATOM 538 O O . TRP A 1 70 ? 1.736 1.639 6.225 1.00 93.00 70 TRP A O 1
ATOM 548 N N . GLU A 1 71 ? 3.623 0.641 5.575 1.00 93.44 71 GLU A N 1
ATOM 549 C CA . GLU A 1 71 ? 3.683 -0.274 6.720 1.00 93.44 71 GLU A CA 1
ATOM 550 C C . GLU A 1 71 ? 3.753 0.478 8.057 1.00 93.44 71 GLU A C 1
ATOM 552 O O . GLU A 1 71 ? 3.152 0.066 9.052 1.00 93.44 71 GLU A O 1
ATOM 557 N N . ARG A 1 72 ? 4.468 1.610 8.100 1.00 95.62 72 ARG A N 1
ATOM 558 C CA . ARG A 1 72 ? 4.477 2.485 9.278 1.00 95.62 72 ARG A CA 1
ATOM 559 C C . ARG A 1 72 ? 3.103 3.105 9.526 1.00 95.62 72 ARG A C 1
ATOM 561 O O . ARG A 1 72 ? 2.696 3.172 10.684 1.00 95.62 72 ARG A O 1
ATOM 568 N N . HIS A 1 73 ? 2.410 3.548 8.480 1.00 93.25 73 HIS A N 1
ATOM 569 C CA . HIS A 1 73 ? 1.066 4.105 8.602 1.00 93.25 73 HIS A CA 1
ATOM 570 C C . HIS A 1 73 ? 0.081 3.072 9.165 1.00 93.25 73 HIS A C 1
ATOM 572 O O . HIS A 1 73 ? -0.618 3.379 10.124 1.00 93.25 73 HIS A O 1
ATOM 578 N N . LEU A 1 74 ? 0.108 1.827 8.680 1.00 93.19 74 LEU A N 1
ATOM 579 C CA . LEU A 1 74 ? -0.724 0.745 9.222 1.00 93.19 74 LEU A CA 1
ATOM 580 C C . LEU A 1 74 ? -0.474 0.497 10.716 1.00 93.19 74 LEU A C 1
ATOM 582 O O . LEU A 1 74 ? -1.419 0.344 11.489 1.00 93.19 74 LEU A O 1
ATOM 586 N N . ARG A 1 75 ? 0.793 0.516 11.152 1.00 95.50 75 ARG A N 1
ATOM 587 C CA . ARG A 1 75 ? 1.132 0.404 12.581 1.00 95.50 75 ARG A CA 1
ATOM 588 C C . ARG A 1 75 ? 0.594 1.577 13.403 1.00 95.50 75 ARG A C 1
ATOM 590 O O . ARG A 1 75 ? 0.125 1.359 14.517 1.00 95.50 75 ARG A O 1
ATOM 597 N N . ALA A 1 76 ? 0.660 2.796 12.867 1.00 96.12 76 ALA A N 1
ATOM 598 C CA . ALA A 1 76 ? 0.112 3.979 13.528 1.00 96.12 76 ALA A CA 1
ATOM 599 C C . ALA A 1 76 ? -1.412 3.878 13.672 1.00 96.12 76 ALA A C 1
ATOM 601 O O . ALA A 1 76 ? -1.918 4.028 14.780 1.00 96.12 76 ALA A O 1
ATOM 602 N N . VAL A 1 77 ? -2.120 3.499 12.603 1.00 95.50 77 VAL A N 1
ATOM 603 C CA . VAL A 1 77 ? -3.574 3.281 12.638 1.00 95.50 77 VAL A CA 1
ATOM 604 C C . VAL A 1 77 ? -3.935 2.221 13.679 1.00 95.50 77 VAL A C 1
ATOM 606 O O . VAL A 1 77 ? -4.799 2.456 14.515 1.00 95.50 77 VAL A O 1
ATOM 609 N N . ALA A 1 78 ? -3.244 1.079 13.708 1.00 95.25 78 ALA A N 1
ATOM 610 C CA . ALA A 1 78 ? -3.507 0.037 14.703 1.00 95.25 78 ALA A CA 1
ATOM 611 C C . ALA A 1 78 ? -3.331 0.540 16.150 1.00 95.25 78 ALA A C 1
ATOM 613 O O . ALA A 1 78 ? -4.134 0.215 17.030 1.00 95.25 78 ALA A O 1
ATOM 614 N N . PHE A 1 79 ? -2.301 1.354 16.397 1.00 97.31 79 PHE A N 1
ATOM 615 C CA . PHE A 1 79 ? -2.087 1.987 17.695 1.00 97.31 79 PHE A CA 1
ATOM 616 C C . PHE A 1 79 ? -3.211 2.975 18.042 1.00 97.31 79 PHE A C 1
ATOM 618 O O . PHE A 1 79 ? -3.782 2.894 19.129 1.00 97.31 79 PHE A O 1
ATOM 625 N N . GLU A 1 80 ? -3.579 3.860 17.117 1.00 97.25 80 GLU A N 1
ATOM 626 C CA . GLU A 1 80 ? -4.659 4.837 17.295 1.00 97.25 80 GLU A CA 1
ATOM 627 C C . GLU A 1 80 ? -5.996 4.150 17.597 1.00 97.25 80 GLU A C 1
ATOM 629 O O . GLU A 1 80 ? -6.673 4.512 18.559 1.00 97.25 80 GLU A O 1
ATOM 634 N N . LEU A 1 81 ? -6.342 3.095 16.852 1.00 96.31 81 LEU A N 1
ATOM 635 C CA . LEU A 1 81 ? -7.557 2.311 17.079 1.00 96.31 81 LEU A CA 1
ATOM 636 C C . LEU A 1 81 ? -7.582 1.676 18.474 1.00 96.31 81 LEU A C 1
ATOM 638 O O . LEU A 1 81 ? -8.623 1.678 19.135 1.00 96.31 81 LEU A O 1
ATOM 642 N N . LYS A 1 82 ? -6.437 1.174 18.958 1.00 96.06 82 LYS A N 1
ATOM 643 C CA . LYS A 1 82 ? -6.314 0.658 20.328 1.00 96.06 82 LYS A CA 1
ATOM 644 C C . LYS A 1 82 ? -6.572 1.758 21.357 1.00 96.06 82 LYS A C 1
ATOM 646 O O . LYS A 1 82 ? -7.316 1.523 22.307 1.00 96.06 82 LYS A O 1
ATOM 651 N N . GLN A 1 83 ? -5.992 2.943 21.177 1.00 97.38 83 GLN A N 1
ATOM 652 C CA . GLN A 1 83 ? -6.175 4.050 22.116 1.00 97.38 83 GLN A CA 1
ATOM 653 C C . GLN A 1 83 ? -7.616 4.570 22.134 1.00 97.38 83 GLN A C 1
ATOM 655 O O . GLN A 1 83 ? -8.173 4.771 23.211 1.00 97.38 83 GLN A O 1
ATOM 660 N N . ILE A 1 84 ? -8.246 4.714 20.965 1.00 96.25 84 ILE A N 1
ATOM 661 C CA . ILE A 1 84 ? -9.652 5.124 20.854 1.00 96.25 84 ILE A CA 1
ATOM 662 C C . ILE A 1 84 ? -10.559 4.102 21.547 1.00 96.25 84 ILE A C 1
ATOM 664 O O . ILE A 1 84 ? -11.457 4.483 22.296 1.00 96.25 84 ILE A O 1
ATOM 668 N N . LYS A 1 85 ? -10.307 2.801 21.351 1.00 96.12 85 LYS A N 1
ATOM 669 C CA . LYS A 1 85 ? -11.074 1.738 22.013 1.00 96.12 85 LYS A CA 1
ATOM 670 C C . LYS A 1 85 ? -11.000 1.838 23.539 1.00 96.12 85 LYS A C 1
ATOM 672 O O . LYS A 1 85 ? -12.019 1.647 24.193 1.00 96.12 85 LYS A O 1
ATOM 677 N N . LEU A 1 86 ? -9.821 2.126 24.095 1.00 96.12 86 LEU A N 1
ATOM 678 C CA . LEU A 1 86 ? -9.643 2.297 25.541 1.00 96.12 86 LEU A CA 1
ATOM 679 C C . LEU A 1 86 ? -10.423 3.511 26.062 1.00 96.12 86 LEU A C 1
ATOM 681 O O . LEU A 1 86 ? -11.190 3.371 27.007 1.00 96.12 86 LEU A O 1
ATOM 685 N N . ALA A 1 87 ? -10.297 4.662 25.399 1.00 96.38 87 ALA A N 1
ATOM 686 C CA . ALA A 1 87 ? -10.986 5.886 25.805 1.00 96.38 87 ALA A CA 1
ATOM 687 C C . ALA A 1 87 ? -12.521 5.754 25.751 1.00 96.38 87 ALA A C 1
ATOM 689 O O . ALA A 1 87 ? -13.223 6.220 26.643 1.00 96.38 87 ALA A O 1
ATOM 690 N N . LEU A 1 88 ? -13.061 5.091 24.722 1.00 97.25 88 LEU A N 1
ATOM 691 C CA . LEU A 1 88 ? -14.507 4.875 24.609 1.00 97.25 88 LEU A CA 1
ATOM 692 C C . LEU A 1 88 ? -15.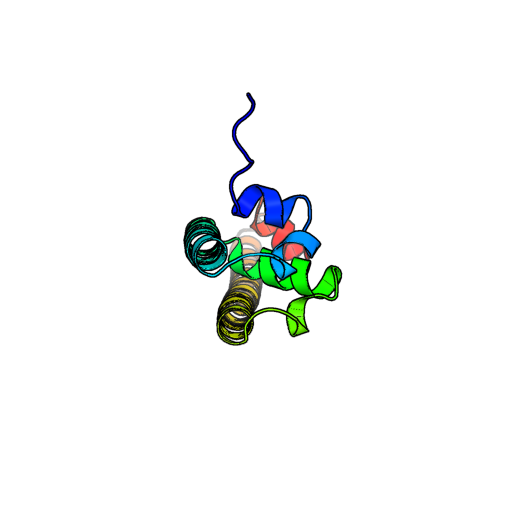034 3.840 25.610 1.00 97.25 88 LEU A C 1
ATOM 694 O O . LEU A 1 88 ? -16.173 3.962 26.062 1.00 97.25 88 LEU A O 1
ATOM 698 N N . ALA A 1 89 ? -14.214 2.851 25.985 1.00 95.31 89 ALA A N 1
ATOM 699 C CA . ALA A 1 89 ? -14.585 1.863 26.993 1.00 95.31 89 ALA A CA 1
ATOM 700 C C . ALA A 1 89 ? -14.815 2.505 28.371 1.00 95.31 89 ALA A C 1
ATOM 702 O O . ALA A 1 89 ? -15.762 2.120 29.052 1.00 95.31 89 ALA A O 1
ATOM 703 N N . GLU A 1 90 ? -14.024 3.518 28.749 1.00 93.94 90 GLU A N 1
ATOM 704 C CA . GLU A 1 90 ? -14.229 4.286 29.991 1.00 93.94 90 GLU A CA 1
ATOM 705 C C . GLU A 1 90 ? -15.584 5.011 30.016 1.00 93.94 90 GLU A C 1
ATOM 707 O O . GLU A 1 90 ? -16.210 5.127 31.067 1.00 93.94 90 GLU A O 1
ATOM 712 N N . ALA A 1 91 ? -16.071 5.445 28.852 1.00 94.75 91 ALA A N 1
ATOM 713 C CA . ALA A 1 91 ? -17.365 6.105 28.698 1.00 94.75 91 ALA A CA 1
ATOM 714 C C . ALA A 1 91 ? -18.537 5.132 28.441 1.00 94.75 91 ALA A C 1
ATOM 716 O O . ALA A 1 91 ? -19.676 5.577 28.302 1.00 94.75 91 ALA A O 1
ATOM 717 N N . GLY A 1 92 ? -18.287 3.820 28.336 1.00 96.06 92 GLY A N 1
ATOM 718 C CA . GLY A 1 92 ? -19.313 2.818 28.020 1.00 96.06 92 GLY A CA 1
ATOM 719 C C . GLY A 1 92 ? -19.870 2.897 26.589 1.00 96.06 92 GLY A C 1
ATOM 720 O O . GLY A 1 92 ? -20.974 2.418 26.334 1.00 96.06 92 GLY A O 1
ATOM 721 N N . VAL A 1 93 ? -19.132 3.500 25.650 1.00 96.50 93 VAL A N 1
ATOM 722 C CA . VAL A 1 93 ? -19.571 3.718 24.259 1.00 96.50 93 VAL A CA 1
ATOM 723 C C . VAL A 1 93 ? -18.907 2.698 23.318 1.00 96.50 93 VAL A C 1
ATOM 725 O O . VAL A 1 93 ? -17.702 2.463 23.419 1.00 96.50 93 VAL A O 1
ATOM 728 N N . PRO A 1 94 ? -19.638 2.086 22.365 1.00 94.69 94 PRO A N 1
ATOM 729 C CA . PRO A 1 94 ? -19.039 1.175 21.392 1.00 94.69 94 PRO A CA 1
ATOM 730 C C . PRO A 1 94 ? -18.207 1.914 20.331 1.00 94.69 94 PRO A C 1
ATOM 732 O O . PRO A 1 94 ? -18.600 2.962 19.820 1.00 94.69 94 PRO A O 1
ATOM 735 N N . LEU A 1 95 ? -17.080 1.317 19.930 1.00 95.50 95 LEU A N 1
ATOM 736 C CA . LEU A 1 95 ? -16.279 1.786 18.797 1.00 95.50 95 LEU A CA 1
ATOM 737 C C . LEU A 1 95 ? -16.842 1.242 17.477 1.00 95.50 95 LEU A C 1
ATOM 739 O O . LEU A 1 95 ? -16.828 0.033 17.252 1.00 95.50 95 LEU A O 1
ATOM 743 N N . ILE A 1 96 ? -17.271 2.137 16.586 1.00 95.69 96 ILE A N 1
ATOM 744 C CA . ILE A 1 96 ? -17.695 1.810 15.218 1.00 95.69 96 ILE A CA 1
ATOM 745 C C . ILE A 1 96 ? -16.671 2.391 14.238 1.00 95.69 96 ILE A C 1
ATOM 747 O O . ILE A 1 96 ? -16.482 3.605 14.176 1.00 95.69 96 ILE A O 1
ATOM 751 N N . LEU A 1 97 ? -16.008 1.525 13.467 1.00 96.62 97 LEU A N 1
ATOM 752 C CA . LEU A 1 97 ? -15.030 1.929 12.455 1.00 96.62 97 LEU A CA 1
ATOM 753 C C . LEU A 1 97 ? -15.689 2.095 11.090 1.00 96.62 97 LEU A C 1
ATOM 755 O O . LEU A 1 97 ? -16.519 1.283 10.690 1.00 96.62 97 LEU A O 1
ATOM 759 N N . LEU A 1 98 ? -15.267 3.117 10.346 1.00 96.06 98 LEU A N 1
ATOM 760 C CA . LEU A 1 98 ? -15.743 3.399 8.992 1.00 96.06 98 LEU A CA 1
ATOM 761 C C . LEU A 1 98 ? -14.561 3.603 8.037 1.00 96.06 98 LEU A C 1
ATOM 763 O O . LEU A 1 98 ? -13.501 4.089 8.439 1.00 96.06 98 LEU A O 1
ATOM 767 N N . LYS A 1 99 ? -14.776 3.304 6.749 1.00 94.31 99 LYS A N 1
ATOM 768 C CA . LYS A 1 99 ? -13.836 3.581 5.643 1.00 94.31 99 LYS A CA 1
ATOM 769 C C . LYS A 1 99 ? -12.418 3.077 5.960 1.00 94.31 99 LYS A C 1
ATOM 771 O O . LYS A 1 99 ? -12.264 1.929 6.353 1.00 94.31 99 LYS A O 1
ATOM 776 N N . GLY A 1 100 ? -11.398 3.932 5.825 1.00 89.69 100 GLY A N 1
ATOM 777 C CA . GLY A 1 100 ? -9.988 3.566 5.978 1.00 89.69 100 GLY A CA 1
ATOM 778 C C . GLY A 1 100 ? -9.648 2.904 7.314 1.00 89.69 100 GLY A C 1
ATOM 779 O O . GLY A 1 100 ? -8.884 1.949 7.320 1.00 89.69 100 GLY A O 1
ATOM 780 N N . GLY A 1 101 ? -10.262 3.326 8.426 1.00 92.50 101 GLY A N 1
ATOM 781 C CA . GLY A 1 101 ? -10.053 2.667 9.722 1.00 92.50 101 GLY A CA 1
ATOM 782 C C . GLY A 1 101 ? -10.623 1.246 9.759 1.00 92.50 101 GLY A C 1
ATOM 783 O O . GLY A 1 101 ? -10.006 0.345 10.321 1.00 92.50 101 GLY A O 1
ATOM 784 N N . ALA A 1 102 ? -11.772 1.028 9.110 1.00 94.88 102 ALA A N 1
ATOM 785 C CA . ALA A 1 102 ? -12.360 -0.302 8.976 1.00 94.88 102 ALA A CA 1
ATOM 786 C C . ALA A 1 102 ? -11.539 -1.192 8.029 1.00 94.88 102 ALA A C 1
ATOM 788 O O . ALA A 1 102 ? -11.270 -2.340 8.367 1.00 94.88 102 ALA A O 1
ATOM 789 N N . TYR A 1 103 ? -11.100 -0.659 6.884 1.00 93.12 103 TYR A N 1
ATOM 790 C CA . TYR A 1 103 ? -10.282 -1.388 5.907 1.00 93.12 103 TYR A CA 1
ATOM 791 C C . TYR A 1 103 ? -8.931 -1.793 6.496 1.00 93.12 103 TYR A C 1
ATOM 793 O O . TYR A 1 103 ? -8.608 -2.977 6.513 1.00 93.12 103 TYR A O 1
ATOM 801 N N . ALA A 1 104 ? -8.216 -0.851 7.117 1.00 91.38 104 ALA A N 1
ATOM 802 C CA . ALA A 1 104 ? -6.942 -1.133 7.768 1.00 91.38 104 ALA A CA 1
ATOM 803 C C . ALA A 1 104 ? -7.086 -2.173 8.891 1.00 91.38 104 ALA A C 1
ATOM 805 O O . ALA A 1 104 ? -6.254 -3.070 9.009 1.00 91.38 104 ALA A O 1
ATOM 806 N N . SER A 1 105 ? -8.161 -2.105 9.690 1.00 92.94 105 SER A N 1
ATOM 807 C CA . SER A 1 105 ? -8.434 -3.114 10.724 1.00 92.94 105 SER A CA 1
ATOM 808 C C . SER A 1 105 ? -8.783 -4.490 10.147 1.00 92.94 105 SER A C 1
ATOM 810 O O . SER A 1 105 ? -8.606 -5.487 10.845 1.00 92.94 105 SER A O 1
ATOM 812 N N . ALA A 1 106 ? -9.301 -4.550 8.920 1.00 93.69 106 ALA A N 1
ATOM 813 C CA . ALA A 1 106 ? -9.621 -5.785 8.210 1.00 93.69 106 ALA A CA 1
ATOM 814 C C . ALA A 1 106 ? -8.443 -6.329 7.378 1.00 93.69 106 ALA A C 1
ATOM 816 O O . ALA A 1 106 ? -8.562 -7.412 6.810 1.00 93.69 106 ALA A O 1
ATOM 817 N N . GLY A 1 107 ? -7.318 -5.607 7.310 1.00 87.69 107 GLY A N 1
ATOM 818 C CA . GLY A 1 107 ? -6.176 -5.972 6.468 1.00 87.69 107 GLY A CA 1
ATOM 819 C C . GLY A 1 107 ? -6.421 -5.763 4.969 1.00 87.69 107 GLY A C 1
ATOM 820 O O . GLY A 1 107 ? -5.846 -6.495 4.166 1.00 87.69 107 GLY A O 1
ATOM 821 N N . LEU A 1 108 ? -7.286 -4.804 4.618 1.00 80.00 108 LEU A N 1
ATOM 822 C CA . LEU A 1 108 ? -7.632 -4.408 3.247 1.00 80.00 108 LEU A CA 1
ATOM 823 C C . LEU A 1 108 ? -6.875 -3.153 2.796 1.00 80.00 108 LEU A C 1
ATOM 825 O O . LEU A 1 108 ? -6.629 -2.266 3.649 1.00 80.00 108 LEU A O 1
#

=== Feature glossary ===
Reading guide. The protein is described through the following features:

Foldseek 3Di. A 3Di character summarizes, for each residue, the relative orientation of the Cα frame of its nearest spatial neighbor. Because it encodes fold topology rather than chemistry, 3Di alignments detect remote structural similarity that sequence alignment misses.

Contact-map, Ramachandran, and PAE plots. Plot images: a contact map (which residues are close in 3D, as an N×N binary image), a Ramachandran scatter (backbone torsion angles, revealing secondary-structure composition at a glance), and — for AlphaFold structures — a PAE heatmap (pairwise prediction confidence).

Radius of gyration, Cα contacts, bounding box. Radius of gyration (Rg) is the root-mean-square distance of Cα atoms from their centroid — a single number for overall size and compactness. A globular domain of N residues has Rg ≈ 2.2·N^0.38 Å; an extended or disordered chain has a much larger Rg. The Cα contact count is the number of residue pairs whose Cα atoms are within 8 Å and are more than four positions apart in sequence — a standard proxy for tertiary packing density. The bounding box is the smallest axis-aligned box enclosing all Cα atoms.

Secondary structure (8-state, DSSP). Eight-state secondary structure (DSSP): H is the canonical α-helix, G the tighter 3₁₀-helix, I the wider π-helix; E/B are β-structure, T and S are turns and bends, and '-' is everything else. DSSP derives these from the pattern of main-chain N–H···O=C hydrogen bonds, not from the sequence.

B-factor. B-factor (Debye–Waller factor) reflects atomic displacement in the crystal lattice. It is an experimental observable (units Å²), not a prediction; low values mean the atom is pinned down, high values mean it moves or is heterogeneous across the crystal.

pLDDT. pLDDT is the predicted lDDT-Cα score: AlphaFold's confidence that the local environment of each residue (all inter-atomic distances within 15 Å) is correctly placed. It is a per-residue number between 0 and 100, with higher meaning more reliable.

Nearest PDB structures. Nearest PDB neighbors are the top structural matches found by Foldseek when searching this structure against the entire Protein Data Bank. Each hit reports a TM-score (0 to 1; >0.5 almost always implies the same fold) and an E-value. These are *structural* homologs — they may share no detectable sequence similarity.

Solvent-accessible surface area. Accessible surface area quantifies burial. A residue with SASA near zero is packed into the hydrophobic core; one with SASA >100 Å² sits on the surface. Computed here via the Shrake–Rupley numerical algorithm with a 1.4 Å probe.

Rendered structure images. Structure images are PyMOL renders from six orthogonal camera directions. Cartoon representation draws helices as coils and strands as arrows; sticks shows the backbone as bonds; surface shows the solvent-excluded envelope. Rainbow coloring maps sequence position to hue (blue→red, N→C); chain coloring assigns a distinct color per polypeptide.

Backbone torsions (φ/ψ). φ (phi) and ψ (psi) are the two rotatable backbone dihedrals per residue: φ is the C(i-1)–N–Cα–C torsion, ψ is the N–Cα–C–N(i+1) torsion, both in degrees on (−180°, 180°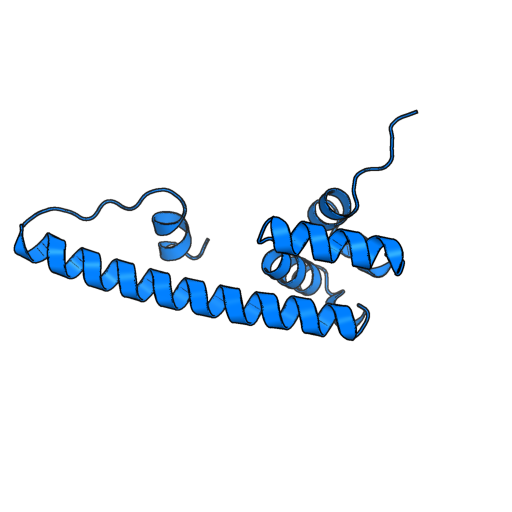]. α-helical residues cluster near (−60°, −45°); β-strand residues near (−120°, +130°). A Ramachandran plot is simply a scatter of (φ, ψ) for every residue.

Predicted aligned error. Predicted Aligned Error (PAE) is an AlphaFold confidence matrix: entry (i, j) is the expected error in the position of residue j, in ångströms, when the prediction is superimposed on the true structure at residue i. Low PAE within a block of residues means that block is internally rigid and well-predicted; high PAE between two blocks means their relative placement is uncertain even if each block individually is confident.

mmCIF coordinates. Structure coordinates are given as an mmCIF _atom_site loop: one row per atom with element, residue name, chain id, sequence number, and x/y/z position in Å. Only the four main-chain atoms per residue are included here; side chains are omitted to keep the record compact.

InterPro / GO / CATH / organism. Database cross-references. InterPro integrates a dozen domain/family signature databases into unified entries with residue-range hits. GO terms attach function/process/location labels with evidence codes. CATH codes position the fold in a four-level structural taxonomy. Organism is the NCBI-taxonomy species name.

Secondary structure (3-state, P-SEA). SS3 is a coarse helix/strand/coil call (letters a/b/c) made by the P-SEA algorithm from inter-Cα distances and dihedrals. It is less detailed than DSSP but needs only Cα positions.

Sequence. Sequence gives the chain of amino acids in standard one-letter code (A=alanine, C=cysteine, …, Y=tyrosine), read N→C. It is the only feature that is directly encoded by the gene; all structural features are derived from the folded form of this sequence.